Protein AF-A0AAV5XDD5-F1 (afdb_monomer_lite)

Secondary structure (DSSP, 8-state):
---------SSSSTTS----------EEEEETT-PEEEETT-----BT-EEEEEEEETTS--EEEEEEEE-TTSSEEEEEEE-SS-EEEEEEETTTSEEEEEEESSSEEEEEEEEEEPPPSPPPP--

Foldseek 3Di:
DDDDDPDDDDDPDVVPPPPPPVLLDWWWKAWPVRWIWTWHSDDQDFAQDKDWTWTAIPPDLKIKTWIWHHHNVRQKIWTWTDIDFWTKTWMDGPVQQKTWMWIAGVHIDDTIIMHIDPDDDDDPNPD

Sequence (127 aa):
MQTTLKALLIGVVLLLGGAGAAWVTDVCYEDASAVVYVFKSFTIPGPDACKLINGYLANTNCLLHGNACGTADNLHILFQGAGCTFTFNGTTSRSTNSGSITLCGPGCIGAHSFSKIPCPVSRPLID

Structure (mmCIF, N/CA/C/O backbone):
data_AF-A0AAV5XDD5-F1
#
_entry.id   AF-A0AAV5XDD5-F1
#
loop_
_atom_site.group_PDB
_atom_site.id
_atom_site.type_symbol
_atom_site.label_atom_id
_atom_site.label_alt_id
_atom_site.label_comp_id
_atom_site.label_asym_id
_atom_site.label_entity_id
_atom_site.label_seq_id
_atom_site.pdbx_PDB_ins_code
_atom_site.Cartn_x
_atom_site.Cartn_y
_atom_site.Cartn_z
_atom_site.occupancy
_atom_site.B_iso_or_equiv
_atom_site.auth_seq_id
_atom_site.auth_comp_id
_atom_site.auth_asym_id
_atom_site.auth_atom_id
_atom_site.pdbx_PDB_model_num
ATOM 1 N N . MET A 1 1 ? -61.683 43.557 1.104 1.00 47.38 1 MET A N 1
ATOM 2 C CA . MET A 1 1 ? -61.266 42.376 0.318 1.00 47.38 1 MET A CA 1
ATOM 3 C C . MET A 1 1 ? -59.845 42.614 -0.170 1.00 47.38 1 MET A C 1
ATOM 5 O O . MET A 1 1 ? -59.659 43.364 -1.113 1.00 47.38 1 MET A O 1
ATOM 9 N N . GLN A 1 2 ? -58.848 42.063 0.524 1.00 42.97 2 GLN A N 1
ATOM 10 C CA . GLN A 1 2 ? -57.449 42.054 0.088 1.00 42.97 2 GLN A CA 1
ATOM 11 C C . GLN A 1 2 ? -57.064 40.597 -0.157 1.00 42.97 2 GLN A C 1
ATOM 13 O O . GLN A 1 2 ? -56.845 39.819 0.766 1.00 42.97 2 GLN A O 1
ATOM 18 N N . THR A 1 3 ? -57.077 40.221 -1.426 1.00 50.12 3 THR A N 1
ATOM 19 C CA . THR A 1 3 ? -56.542 38.969 -1.949 1.00 50.12 3 THR A CA 1
ATOM 20 C C . THR A 1 3 ? -55.116 39.231 -2.405 1.00 50.12 3 THR A C 1
ATOM 22 O O . THR A 1 3 ? -54.972 40.015 -3.331 1.00 50.12 3 THR A O 1
ATOM 25 N N . THR A 1 4 ? -54.112 38.590 -1.796 1.00 51.34 4 THR A N 1
ATOM 26 C CA . THR A 1 4 ? -52.903 38.044 -2.464 1.00 51.34 4 THR A CA 1
ATOM 27 C C . THR A 1 4 ? -51.887 37.579 -1.420 1.00 51.34 4 THR A C 1
ATOM 29 O O . THR A 1 4 ? -50.971 38.302 -1.045 1.00 51.34 4 THR A O 1
ATOM 32 N N . LEU A 1 5 ? -52.041 36.333 -0.971 1.00 54.38 5 LEU A N 1
ATOM 33 C CA . LEU A 1 5 ? -51.008 35.583 -0.260 1.00 54.38 5 LEU A CA 1
ATOM 34 C C . LEU A 1 5 ? -50.879 34.210 -0.928 1.00 54.38 5 LEU A C 1
ATOM 36 O O . LEU A 1 5 ? -51.427 33.233 -0.433 1.00 54.38 5 LEU A O 1
ATOM 40 N N . LYS A 1 6 ? -50.225 34.142 -2.093 1.00 53.16 6 LYS A N 1
ATOM 41 C CA . LYS A 1 6 ? -49.791 32.885 -2.732 1.00 53.16 6 LYS A CA 1
ATOM 42 C C . LYS A 1 6 ? -48.578 33.145 -3.627 1.00 53.16 6 LYS A C 1
ATOM 44 O O . LYS A 1 6 ? -48.703 33.235 -4.840 1.00 53.16 6 LYS A O 1
ATOM 49 N N . ALA A 1 7 ? -47.409 33.285 -3.016 1.00 53.78 7 ALA A N 1
ATOM 50 C CA . ALA A 1 7 ? -46.127 33.179 -3.711 1.00 53.78 7 ALA A CA 1
ATOM 51 C C . ALA A 1 7 ? -45.062 32.691 -2.719 1.00 53.78 7 ALA A C 1
ATOM 53 O O . ALA A 1 7 ? -44.044 33.332 -2.491 1.00 53.78 7 ALA A O 1
ATOM 54 N N . LEU A 1 8 ? -45.347 31.566 -2.065 1.00 54.09 8 LEU A N 1
ATOM 55 C CA . LEU A 1 8 ? -44.356 30.794 -1.331 1.00 54.09 8 LEU A CA 1
ATOM 56 C C . LEU A 1 8 ? -44.301 29.414 -1.996 1.00 54.09 8 LEU A C 1
ATOM 58 O O . LEU A 1 8 ? -45.356 28.850 -2.281 1.00 54.09 8 LEU A O 1
ATOM 62 N N . LEU A 1 9 ? -43.085 28.882 -2.166 1.00 54.94 9 LEU A N 1
ATOM 63 C CA . LEU A 1 9 ? -42.765 27.464 -2.417 1.00 54.94 9 LEU A CA 1
ATOM 64 C C . LEU A 1 9 ? -42.668 26.975 -3.872 1.00 54.94 9 LEU A C 1
ATOM 66 O O . LEU A 1 9 ? -43.208 25.927 -4.206 1.00 54.94 9 LEU A O 1
ATOM 70 N N . ILE A 1 10 ? -41.868 27.632 -4.716 1.00 54.53 10 ILE A N 1
ATOM 71 C CA . ILE A 1 10 ? -41.228 26.947 -5.857 1.00 54.53 10 ILE A CA 1
ATOM 72 C C . ILE A 1 10 ? -39.778 27.434 -5.951 1.00 54.53 10 ILE A C 1
ATOM 74 O O . ILE A 1 10 ? -39.482 28.383 -6.667 1.00 54.53 10 ILE A O 1
ATOM 78 N N . GLY A 1 11 ? -38.865 26.855 -5.169 1.00 51.03 11 GLY A N 1
ATOM 79 C CA . GLY A 1 11 ? -37.461 27.286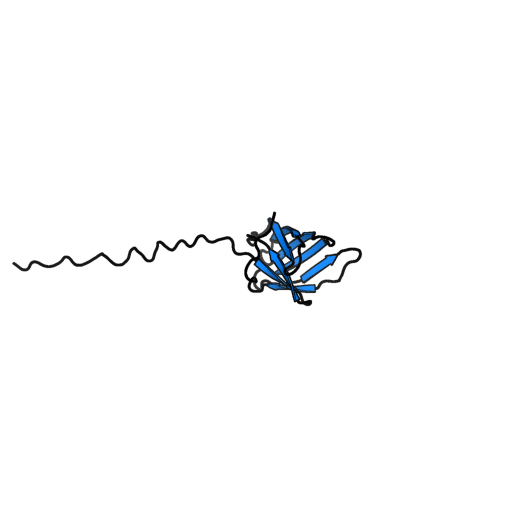 -5.238 1.00 51.03 11 GLY A CA 1
ATOM 80 C C . GLY A 1 11 ? -36.437 26.551 -4.377 1.00 51.03 11 GLY A C 1
ATOM 81 O O . GLY A 1 11 ? -35.287 26.965 -4.366 1.00 51.03 11 GLY A O 1
ATOM 82 N N . VAL A 1 12 ? -36.805 25.486 -3.650 1.00 53.72 12 VAL A N 1
ATOM 83 C CA . VAL A 1 12 ? -35.874 24.795 -2.727 1.00 53.72 12 VAL A CA 1
ATOM 84 C C . VAL A 1 12 ? -36.025 23.268 -2.798 1.00 53.72 12 VAL A C 1
ATOM 86 O O . VAL A 1 12 ? -36.111 22.597 -1.779 1.00 53.72 12 VAL A O 1
ATOM 89 N N . VAL A 1 13 ? -36.119 22.686 -4.000 1.00 53.44 13 VAL A N 1
ATOM 90 C CA . VAL A 1 13 ? -36.155 21.207 -4.151 1.00 53.44 13 VAL A CA 1
ATOM 91 C C . VAL A 1 13 ? -35.126 20.672 -5.162 1.00 53.44 13 VAL A C 1
ATOM 93 O O . VAL A 1 13 ? -34.812 19.489 -5.152 1.00 53.44 13 VAL A O 1
ATOM 96 N N . LEU A 1 14 ? -34.486 21.525 -5.971 1.00 50.09 14 LEU A N 1
ATOM 97 C CA . LEU A 1 14 ? -33.509 21.081 -6.983 1.00 50.09 14 LEU A CA 1
ATOM 98 C C . LEU A 1 14 ? -32.046 21.014 -6.506 1.00 50.09 14 LEU A C 1
ATOM 100 O O . LEU A 1 14 ? -31.187 20.583 -7.264 1.00 50.09 14 LEU A O 1
ATOM 104 N N . LEU A 1 15 ? -31.752 21.366 -5.250 1.00 49.41 15 LEU A N 1
ATOM 105 C CA . LEU A 1 15 ? -30.393 21.285 -4.683 1.00 49.41 15 LEU A CA 1
ATOM 106 C C . LEU A 1 15 ? -30.085 19.953 -3.969 1.00 49.41 15 LEU A C 1
ATOM 108 O O . LEU A 1 15 ? -28.984 19.783 -3.459 1.00 49.41 15 LEU A O 1
ATOM 112 N N . LEU A 1 16 ? -31.023 18.998 -3.945 1.00 53.47 16 LEU A N 1
ATOM 113 C CA . LEU A 1 16 ? -30.871 17.712 -3.237 1.00 53.47 16 LEU A CA 1
ATOM 114 C C . LEU A 1 16 ? -30.757 16.490 -4.166 1.00 53.47 16 LEU A C 1
ATOM 116 O O . LEU A 1 16 ? -30.526 15.383 -3.692 1.00 53.47 16 LEU A O 1
ATOM 120 N N . GLY A 1 17 ? -30.880 16.670 -5.486 1.00 49.22 17 GLY A N 1
ATOM 121 C CA . GLY A 1 17 ? -30.773 15.583 -6.472 1.00 49.22 17 GLY A CA 1
ATOM 122 C C . GLY A 1 17 ? -29.341 15.230 -6.884 1.00 49.22 17 GLY A C 1
ATOM 123 O O . GLY A 1 17 ? -29.136 14.316 -7.675 1.00 49.22 17 GLY A O 1
ATOM 124 N N . GLY A 1 18 ? -28.343 15.936 -6.352 1.00 47.28 18 GLY A N 1
ATOM 125 C CA . GLY A 1 18 ? -26.931 15.635 -6.550 1.00 47.28 18 GLY A CA 1
ATOM 126 C C . GLY A 1 18 ? -26.446 14.536 -5.611 1.00 47.28 18 GLY A C 1
ATOM 127 O O . GLY A 1 18 ? -25.411 14.702 -4.973 1.00 47.28 18 GLY A O 1
ATOM 128 N N . ALA A 1 19 ? -27.163 13.413 -5.519 1.00 50.34 19 ALA A N 1
ATOM 129 C CA . ALA A 1 19 ? -26.530 12.155 -5.148 1.00 50.34 19 ALA A CA 1
ATOM 130 C C . ALA A 1 19 ? -25.594 11.802 -6.308 1.00 50.34 19 ALA A C 1
ATOM 132 O O . ALA A 1 19 ? -25.915 10.986 -7.168 1.00 50.34 19 ALA A O 1
ATOM 133 N N . GLY A 1 20 ? -24.460 12.508 -6.389 1.00 43.91 20 GLY A N 1
ATOM 134 C CA . GLY A 1 20 ? -23.353 12.074 -7.210 1.00 43.91 20 GLY A CA 1
ATOM 135 C C . GLY A 1 20 ? -23.110 10.642 -6.789 1.00 43.91 20 GLY A C 1
ATOM 136 O O . GLY A 1 20 ? -22.856 10.393 -5.610 1.00 43.91 20 GLY A O 1
ATOM 137 N N . ALA A 1 21 ? -23.297 9.703 -7.718 1.00 43.22 21 ALA A N 1
ATOM 138 C CA . ALA A 1 21 ? -22.817 8.354 -7.527 1.00 43.22 21 ALA A CA 1
ATOM 139 C C . ALA A 1 21 ? -21.397 8.519 -6.991 1.00 43.22 21 ALA A C 1
ATOM 141 O O . ALA A 1 21 ? -20.549 9.113 -7.661 1.00 43.22 21 ALA A O 1
ATOM 142 N N . ALA A 1 22 ? -21.172 8.129 -5.737 1.00 41.06 22 ALA A N 1
ATOM 143 C CA . ALA A 1 22 ? -19.835 8.034 -5.202 1.00 41.06 22 ALA A CA 1
ATOM 144 C C . ALA A 1 22 ? -19.220 6.857 -5.954 1.00 41.06 22 ALA A C 1
ATOM 146 O O . ALA A 1 22 ? -19.224 5.726 -5.475 1.00 41.06 22 ALA A O 1
ATOM 147 N N . TRP A 1 23 ? -18.803 7.106 -7.199 1.00 45.97 23 TRP A N 1
ATOM 148 C CA . TRP A 1 23 ? -17.902 6.235 -7.920 1.00 45.97 23 TRP A CA 1
ATOM 149 C C . TRP A 1 23 ? -16.776 6.012 -6.938 1.00 45.97 23 TRP A C 1
ATOM 151 O O . TRP A 1 23 ? -16.186 6.987 -6.465 1.00 45.97 23 TRP A O 1
ATOM 161 N N . VAL A 1 24 ? -16.592 4.761 -6.522 1.00 58.78 24 VAL A N 1
ATOM 162 C CA . VAL A 1 24 ? -15.563 4.427 -5.552 1.00 58.78 24 VAL A CA 1
ATOM 163 C C . VAL A 1 24 ? -14.259 4.947 -6.136 1.00 58.78 24 VAL A C 1
ATOM 165 O O . VAL A 1 24 ? -13.776 4.435 -7.142 1.00 58.78 24 VAL A O 1
ATOM 168 N N . THR A 1 25 ? -13.769 6.049 -5.574 1.00 78.19 25 THR A N 1
ATOM 169 C CA . THR A 1 25 ? -12.654 6.784 -6.153 1.00 78.19 25 THR A CA 1
ATOM 170 C C . THR A 1 25 ? -11.425 5.905 -6.049 1.00 78.19 25 THR A C 1
ATOM 172 O O . THR A 1 25 ? -11.134 5.398 -4.963 1.00 78.19 25 THR A O 1
ATOM 175 N N . ASP A 1 26 ? -10.717 5.733 -7.161 1.00 88.25 26 ASP A N 1
ATOM 176 C CA . ASP A 1 26 ? -9.404 5.097 -7.170 1.00 88.25 26 ASP A CA 1
ATOM 177 C C . ASP A 1 26 ? -8.512 5.741 -6.094 1.00 88.25 26 ASP A C 1
ATOM 179 O O . ASP A 1 26 ? -8.600 6.943 -5.819 1.00 88.25 26 ASP A O 1
ATOM 183 N N . VAL A 1 27 ? -7.655 4.940 -5.465 1.00 90.12 27 VAL A N 1
ATOM 184 C CA . VAL A 1 27 ? -6.678 5.435 -4.494 1.00 90.12 27 VAL A CA 1
ATOM 185 C C . VAL A 1 27 ? -5.293 5.246 -5.074 1.00 90.12 27 VAL A C 1
ATOM 187 O O . VAL A 1 27 ? -4.928 4.138 -5.459 1.00 90.12 27 VAL A O 1
ATOM 190 N N . CYS A 1 28 ? -4.527 6.332 -5.120 1.00 92.38 28 CYS A N 1
ATOM 191 C CA . CYS A 1 28 ? -3.195 6.329 -5.693 1.00 92.38 28 CYS A CA 1
ATOM 192 C C . CYS A 1 28 ? -2.151 6.650 -4.639 1.00 92.38 28 CYS A C 1
ATOM 194 O O . CYS A 1 28 ? -2.333 7.551 -3.818 1.00 92.38 28 CYS A O 1
ATOM 196 N N . TYR A 1 29 ? -1.060 5.903 -4.684 1.00 93.69 29 TYR A N 1
ATOM 197 C CA . TYR A 1 29 ? 0.096 6.095 -3.831 1.00 93.69 29 TYR A CA 1
ATOM 198 C C . TYR A 1 29 ? 1.333 6.270 -4.692 1.00 93.69 29 TYR A C 1
ATOM 200 O O . TYR A 1 29 ? 1.454 5.618 -5.722 1.00 93.69 29 TYR A O 1
ATOM 208 N N . GLU A 1 30 ? 2.247 7.121 -4.256 1.00 93.69 30 GLU A N 1
ATOM 209 C CA . GLU A 1 30 ? 3.563 7.285 -4.860 1.00 93.69 30 GLU A CA 1
ATOM 210 C C . GLU A 1 30 ? 4.632 6.902 -3.837 1.00 93.69 30 GLU A C 1
ATOM 212 O O . GLU A 1 30 ? 4.510 7.246 -2.655 1.00 93.69 30 GLU A O 1
ATOM 217 N N . ASP A 1 31 ? 5.646 6.156 -4.272 1.00 91.44 31 ASP A N 1
ATOM 218 C CA . ASP A 1 31 ? 6.811 5.846 -3.445 1.00 91.44 31 ASP A CA 1
ATOM 219 C C . ASP A 1 31 ? 7.967 6.840 -3.644 1.00 91.44 31 ASP A C 1
ATOM 221 O O . ASP A 1 31 ? 7.938 7.719 -4.503 1.00 91.44 31 ASP A O 1
ATOM 225 N N . ALA A 1 32 ? 9.026 6.693 -2.845 1.00 89.38 32 ALA A N 1
ATOM 226 C CA . ALA A 1 32 ? 10.219 7.541 -2.936 1.00 89.38 32 ALA A CA 1
ATOM 227 C C . ALA A 1 32 ? 10.945 7.486 -4.299 1.00 89.38 32 ALA A C 1
ATOM 229 O O . ALA A 1 32 ? 11.811 8.319 -4.554 1.00 89.38 32 ALA A O 1
ATOM 230 N N . SER A 1 33 ? 10.627 6.509 -5.153 1.00 89.69 33 SER A N 1
ATOM 231 C CA . SER A 1 33 ? 11.180 6.358 -6.504 1.00 89.69 33 SER A CA 1
ATOM 232 C C . SER A 1 33 ? 10.241 6.906 -7.588 1.00 89.69 33 SER A C 1
ATOM 234 O O . SER A 1 33 ? 10.462 6.639 -8.769 1.00 89.69 33 SER A O 1
ATOM 236 N N . ALA A 1 34 ? 9.210 7.670 -7.203 1.00 91.19 34 ALA A N 1
ATOM 237 C CA . ALA A 1 34 ? 8.174 8.213 -8.083 1.00 91.19 34 ALA A CA 1
ATOM 238 C C . ALA A 1 34 ? 7.371 7.135 -8.841 1.00 91.19 34 ALA A C 1
ATOM 240 O O . ALA A 1 34 ? 6.797 7.394 -9.903 1.00 91.19 34 ALA A O 1
ATOM 241 N N . VAL A 1 35 ? 7.318 5.909 -8.309 1.00 90.50 35 VAL A N 1
ATOM 242 C CA . VAL A 1 35 ? 6.449 4.859 -8.844 1.00 90.50 35 VAL A CA 1
ATOM 243 C C . VAL A 1 35 ? 5.052 5.055 -8.274 1.00 90.50 35 VAL A C 1
ATOM 245 O O . VAL A 1 35 ? 4.870 5.128 -7.058 1.00 90.50 35 VAL A O 1
ATOM 248 N N . VAL A 1 36 ? 4.055 5.117 -9.159 1.00 92.62 36 VAL A N 1
ATOM 249 C CA . VAL A 1 36 ? 2.656 5.333 -8.778 1.00 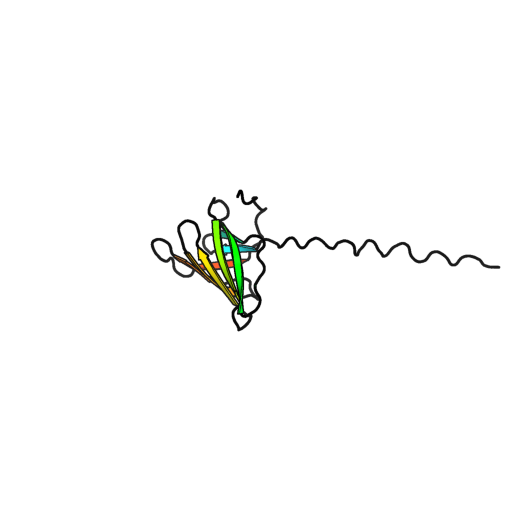92.62 36 VAL A CA 1
ATOM 250 C C . VAL A 1 36 ? 1.875 4.020 -8.816 1.00 92.62 36 VAL A C 1
ATOM 252 O O . VAL A 1 36 ? 1.725 3.394 -9.866 1.00 92.62 36 VAL A O 1
ATOM 255 N N . TYR A 1 37 ? 1.327 3.640 -7.669 1.00 92.44 37 TYR A N 1
ATOM 256 C CA . TYR A 1 37 ? 0.460 2.488 -7.454 1.00 92.44 37 TYR A CA 1
ATOM 257 C C . TYR A 1 37 ? -0.988 2.966 -7.491 1.00 92.44 37 TYR A C 1
ATOM 259 O O . TYR A 1 37 ? -1.365 3.843 -6.715 1.00 92.44 37 TYR A O 1
ATOM 267 N N . VAL A 1 38 ? -1.805 2.402 -8.376 1.00 92.00 38 VAL A N 1
ATOM 268 C CA . VAL A 1 38 ? -3.217 2.769 -8.529 1.00 92.00 38 VAL A CA 1
ATOM 269 C C . VAL A 1 38 ? -4.089 1.607 -8.082 1.00 92.00 38 VAL A C 1
ATOM 271 O O . VAL A 1 38 ? -4.119 0.574 -8.744 1.00 92.00 38 VAL A O 1
ATOM 274 N N . PHE A 1 39 ? -4.830 1.773 -6.989 1.00 92.12 39 PHE A N 1
ATOM 275 C CA . PHE A 1 39 ? -5.806 0.799 -6.505 1.00 92.12 39 PHE A CA 1
ATOM 276 C C . PHE A 1 39 ? -7.210 1.200 -6.955 1.00 92.12 39 PHE A C 1
ATOM 278 O O . PHE A 1 39 ? -7.736 2.243 -6.556 1.00 92.12 39 PHE A O 1
ATOM 285 N N . LYS A 1 40 ? -7.811 0.374 -7.813 1.00 89.69 40 LYS A N 1
ATOM 286 C CA . LYS A 1 40 ? -9.108 0.630 -8.434 1.00 89.69 40 LYS A CA 1
ATOM 287 C C . LYS A 1 40 ? -10.250 0.358 -7.478 1.00 89.69 40 LYS A C 1
ATOM 289 O O . LYS A 1 40 ? -10.271 -0.684 -6.828 1.00 89.69 40 LYS A O 1
ATOM 294 N N . SER A 1 41 ? -11.225 1.270 -7.448 1.00 86.00 41 SER A N 1
ATOM 295 C CA . SER A 1 41 ? -12.432 1.120 -6.618 1.00 86.00 41 SER A CA 1
ATOM 296 C C . SER A 1 41 ? -12.108 0.696 -5.175 1.00 86.00 41 SER A C 1
ATOM 298 O O . SER A 1 41 ? -12.805 -0.117 -4.561 1.00 86.00 41 SER A O 1
ATOM 300 N N . PHE A 1 42 ? -11.010 1.228 -4.631 1.00 87.88 42 PHE A N 1
ATOM 301 C CA . PHE A 1 42 ? -10.512 0.826 -3.328 1.00 87.88 42 PHE A CA 1
ATOM 302 C C . PHE A 1 42 ? -11.169 1.652 -2.226 1.00 87.88 42 PHE A C 1
ATOM 304 O O . PHE A 1 42 ? -11.182 2.881 -2.249 1.00 87.88 42 PHE A O 1
ATOM 311 N N . THR A 1 43 ? -11.680 0.962 -1.213 1.00 89.88 43 THR A N 1
ATOM 312 C CA . THR A 1 43 ? -12.167 1.589 0.014 1.00 89.88 43 THR A CA 1
ATOM 313 C C . THR A 1 43 ? -11.332 1.102 1.177 1.00 89.88 43 THR A C 1
ATOM 315 O O . THR A 1 43 ? -11.106 -0.098 1.328 1.00 89.88 43 THR A O 1
ATOM 318 N N . ILE A 1 44 ? -10.918 2.035 2.028 1.00 87.81 44 ILE A N 1
ATOM 319 C CA . ILE A 1 44 ? -10.174 1.710 3.240 1.00 87.81 44 ILE A CA 1
ATOM 320 C C . ILE A 1 44 ? -11.028 0.756 4.103 1.00 87.81 44 ILE A C 1
ATOM 322 O O . ILE A 1 44 ? -12.190 1.070 4.387 1.00 87.81 44 ILE A O 1
ATOM 326 N N . PRO A 1 45 ? -10.511 -0.427 4.485 1.00 93.12 45 PRO A N 1
ATOM 327 C CA . PRO A 1 45 ? -11.246 -1.364 5.334 1.00 93.12 45 PRO A CA 1
ATOM 328 C C . PRO A 1 45 ? -11.464 -0.793 6.743 1.00 93.12 45 PRO A C 1
ATOM 330 O O . PRO A 1 45 ? -10.742 0.104 7.170 1.00 93.12 45 PRO A O 1
ATOM 333 N N . GLY A 1 46 ? -12.443 -1.312 7.487 1.00 93.56 46 GLY A N 1
ATOM 334 C CA . GLY A 1 46 ? -12.567 -1.054 8.930 1.00 93.56 46 GLY A CA 1
ATOM 335 C C . GLY A 1 46 ? -11.475 -1.765 9.748 1.00 93.56 46 GLY A C 1
ATOM 336 O O . GLY A 1 46 ? -10.655 -2.471 9.156 1.00 93.56 46 GLY A O 1
ATOM 337 N N . PRO A 1 47 ? -11.438 -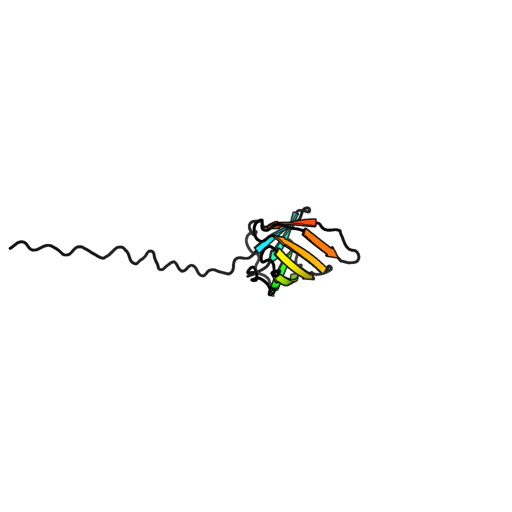1.588 11.079 1.00 96.00 47 PRO A N 1
ATOM 338 C CA . PRO A 1 47 ? -10.561 -2.375 11.947 1.00 96.00 47 PRO A CA 1
ATOM 339 C C . PRO A 1 47 ? -10.890 -3.868 11.829 1.00 96.00 47 PRO A C 1
ATOM 341 O O . PRO A 1 47 ? -12.058 -4.227 11.682 1.00 96.00 47 PRO A O 1
ATOM 344 N N . ASP A 1 48 ? -9.854 -4.708 11.817 1.00 95.00 48 ASP A N 1
ATOM 345 C CA . ASP A 1 48 ? -9.912 -6.172 11.657 1.00 95.00 48 ASP A CA 1
ATOM 346 C C . ASP A 1 48 ? -10.607 -6.678 10.377 1.00 95.00 48 ASP A C 1
ATOM 348 O O . ASP A 1 48 ? -10.811 -7.878 10.191 1.00 95.00 48 ASP A O 1
ATOM 352 N N . ALA A 1 49 ? -10.946 -5.778 9.453 1.00 96.62 49 ALA A N 1
ATOM 353 C CA . ALA A 1 49 ? -11.527 -6.119 8.165 1.00 96.62 49 ALA A CA 1
ATOM 354 C C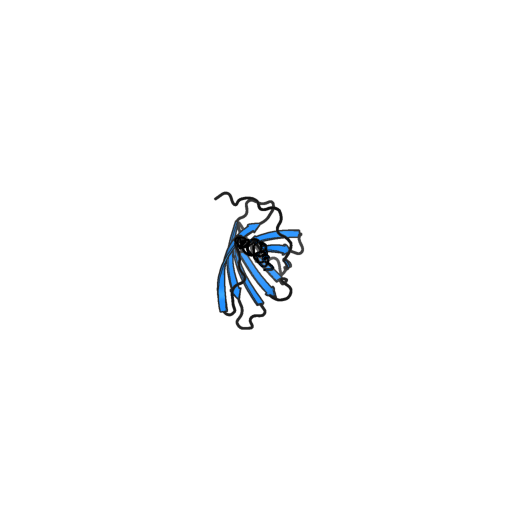 . ALA A 1 49 ? -10.446 -6.148 7.083 1.00 96.62 49 ALA A C 1
ATOM 356 O O . ALA A 1 49 ? -9.579 -5.276 7.030 1.00 96.62 49 ALA A O 1
ATOM 357 N N . CYS A 1 50 ? -10.554 -7.100 6.159 1.00 96.06 50 CYS A N 1
ATOM 358 C CA . CYS A 1 50 ? -9.727 -7.158 4.960 1.00 96.06 50 CYS A CA 1
ATOM 359 C C . CYS A 1 50 ? -10.566 -6.893 3.711 1.00 96.06 50 CYS A C 1
ATOM 361 O O . CYS A 1 50 ? -11.712 -7.329 3.605 1.00 96.06 50 CYS A O 1
ATOM 363 N N . LYS A 1 51 ? -9.978 -6.187 2.750 1.00 94.94 51 LYS A N 1
ATOM 364 C CA . LYS A 1 51 ? -10.544 -5.949 1.424 1.00 94.94 51 LYS A CA 1
ATOM 365 C C . LYS A 1 51 ? -9.538 -6.327 0.357 1.00 94.94 51 LYS A C 1
ATOM 367 O O . LYS A 1 51 ? -8.345 -6.089 0.518 1.00 94.94 51 LYS A O 1
ATOM 372 N N . LEU A 1 52 ? -10.040 -6.895 -0.733 1.00 94.44 52 LEU A N 1
ATOM 373 C CA . LEU A 1 52 ? -9.227 -7.170 -1.907 1.00 94.44 52 LEU A CA 1
ATOM 374 C C . LEU A 1 52 ? -8.749 -5.855 -2.529 1.00 94.44 52 LEU A C 1
ATOM 376 O O . LEU A 1 52 ? -9.499 -4.884 -2.640 1.00 94.44 52 LEU A O 1
ATOM 380 N N . ILE A 1 53 ? -7.488 -5.853 -2.932 1.00 92.81 53 ILE A N 1
ATOM 381 C CA . ILE A 1 53 ? -6.850 -4.826 -3.737 1.00 92.81 53 ILE A CA 1
ATOM 382 C C . ILE A 1 53 ? -6.800 -5.364 -5.160 1.00 92.81 53 ILE A C 1
ATOM 384 O O . ILE A 1 53 ? -6.246 -6.435 -5.395 1.00 92.81 53 ILE A O 1
ATOM 388 N N . ASN A 1 54 ? -7.323 -4.581 -6.096 1.00 92.94 54 ASN A N 1
ATOM 389 C CA . ASN A 1 54 ? -7.065 -4.731 -7.520 1.00 92.94 54 ASN A CA 1
ATOM 390 C C . ASN A 1 54 ? -6.542 -3.395 -8.037 1.00 92.94 54 ASN A C 1
ATOM 392 O O . ASN A 1 54 ? -7.069 -2.337 -7.685 1.00 92.94 54 ASN A O 1
ATOM 396 N N . GLY A 1 55 ? -5.487 -3.422 -8.837 1.00 92.62 55 GLY A N 1
ATOM 397 C CA . GLY A 1 55 ? -4.806 -2.207 -9.240 1.00 92.62 55 GL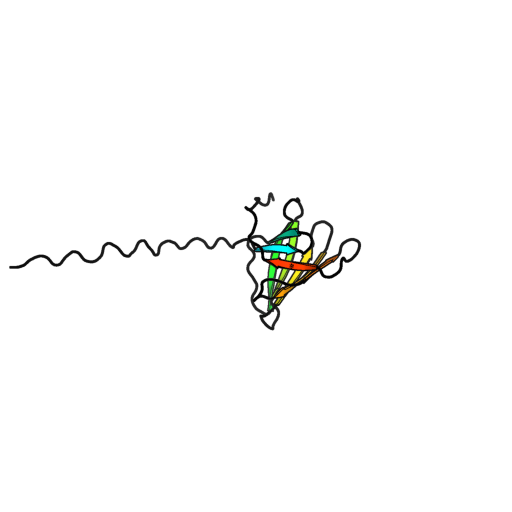Y A CA 1
ATOM 398 C C . GLY A 1 55 ? -3.775 -2.416 -10.330 1.00 92.62 55 GLY A C 1
ATOM 399 O O . GLY A 1 55 ? -3.713 -3.469 -10.958 1.00 92.62 55 GLY A O 1
ATOM 400 N N . TYR A 1 56 ? -2.966 -1.391 -10.555 1.00 92.31 56 TYR A N 1
ATOM 401 C CA . TYR A 1 56 ? -1.870 -1.419 -11.515 1.00 92.31 56 TYR A CA 1
ATOM 402 C C . TYR A 1 56 ? -0.783 -0.409 -11.146 1.00 92.31 56 TYR A C 1
ATOM 404 O O . TYR A 1 56 ? -1.023 0.542 -10.399 1.00 92.31 56 TYR A O 1
ATOM 412 N N . LEU A 1 57 ? 0.414 -0.600 -11.695 1.00 91.62 57 LEU A N 1
ATOM 413 C CA . LEU A 1 57 ? 1.475 0.405 -11.672 1.00 91.62 57 LEU A CA 1
ATOM 414 C C . LEU A 1 57 ? 1.302 1.367 -12.849 1.00 91.62 57 LEU A C 1
ATOM 416 O O . LEU A 1 57 ? 1.261 0.943 -14.009 1.00 91.62 57 LEU A O 1
ATOM 420 N N . ALA A 1 58 ? 1.228 2.667 -12.569 1.00 89.88 58 ALA A N 1
ATOM 421 C CA . ALA A 1 58 ? 1.103 3.679 -13.609 1.00 89.88 58 ALA A CA 1
ATOM 422 C C . ALA A 1 58 ? 2.276 3.606 -14.599 1.00 89.88 58 ALA A C 1
ATOM 424 O O . ALA A 1 58 ? 3.401 3.275 -14.235 1.00 89.88 58 ALA A O 1
ATOM 425 N N . ASN A 1 59 ? 2.005 3.940 -15.864 1.00 87.31 59 ASN A N 1
ATOM 426 C CA . ASN A 1 59 ? 2.972 3.888 -16.970 1.00 87.31 59 ASN A CA 1
ATOM 427 C C . ASN A 1 59 ? 3.526 2.488 -17.290 1.00 87.31 59 ASN A C 1
ATOM 429 O O . ASN A 1 59 ? 4.461 2.365 -18.075 1.00 87.31 59 ASN A O 1
ATOM 433 N N . THR A 1 60 ? 2.919 1.434 -16.747 1.00 88.25 60 THR A N 1
ATOM 434 C CA . THR A 1 60 ? 3.248 0.044 -17.066 1.00 88.25 60 THR A CA 1
ATOM 435 C C . THR A 1 60 ? 1.972 -0.740 -17.382 1.00 88.25 60 THR A C 1
ATOM 437 O O . THR A 1 60 ? 0.868 -0.268 -17.114 1.00 88.25 60 THR A O 1
ATOM 440 N N . ASN A 1 61 ? 2.120 -1.958 -17.907 1.00 88.25 61 ASN A N 1
ATOM 441 C CA . ASN A 1 61 ? 1.017 -2.920 -18.028 1.00 88.25 61 ASN A CA 1
ATOM 442 C C . ASN A 1 61 ? 0.922 -3.832 -16.797 1.00 88.25 61 ASN A C 1
ATOM 444 O O . ASN A 1 61 ? 0.361 -4.922 -16.873 1.00 88.25 61 ASN A O 1
ATOM 448 N N . CYS A 1 62 ? 1.548 -3.436 -15.685 1.00 92.06 62 CYS A N 1
ATOM 449 C CA . CYS A 1 62 ? 1.668 -4.312 -14.544 1.00 92.06 62 CYS A CA 1
ATOM 450 C C . CYS A 1 62 ? 0.452 -4.233 -13.634 1.00 92.06 62 CYS A C 1
ATOM 452 O O . CYS A 1 62 ? 0.193 -3.185 -13.042 1.00 92.06 62 CYS A O 1
ATOM 454 N N . LEU A 1 63 ? -0.256 -5.353 -13.508 1.00 93.62 63 LEU A N 1
ATOM 455 C CA . LEU A 1 63 ? -1.393 -5.499 -12.610 1.00 93.62 63 LEU A CA 1
ATOM 456 C C . LEU A 1 63 ? -0.926 -5.795 -11.184 1.00 93.62 63 LEU A C 1
ATOM 458 O O . LEU A 1 63 ? 0.099 -6.444 -10.971 1.00 93.62 63 LEU A O 1
ATOM 462 N N . LEU A 1 64 ? -1.694 -5.303 -10.217 1.00 93.62 64 LEU A N 1
ATOM 463 C CA . LEU A 1 64 ? -1.488 -5.496 -8.788 1.00 93.62 64 LEU A CA 1
ATOM 464 C C . LEU A 1 64 ? -2.718 -6.175 -8.198 1.00 93.62 64 LEU A C 1
ATOM 466 O O . LEU A 1 64 ? -3.840 -5.704 -8.392 1.00 93.62 64 LEU A O 1
ATOM 470 N N . HIS A 1 65 ? -2.496 -7.228 -7.419 1.00 95.31 65 HIS A N 1
ATOM 471 C CA . HIS A 1 65 ? -3.545 -7.936 -6.696 1.00 95.31 65 HIS A CA 1
ATOM 472 C C . HIS A 1 65 ? -3.094 -8.226 -5.270 1.00 95.31 65 HIS A C 1
ATOM 474 O O . HIS A 1 65 ? -1.919 -8.491 -5.020 1.00 95.31 65 HIS A O 1
ATOM 480 N N . GLY A 1 66 ? -4.015 -8.186 -4.316 1.00 95.56 66 GLY A N 1
ATOM 481 C CA . GLY A 1 66 ? -3.680 -8.456 -2.924 1.00 95.56 66 GLY A CA 1
ATOM 482 C C . GLY A 1 66 ? -4.807 -8.123 -1.969 1.00 95.56 66 GLY A C 1
ATOM 483 O O . GLY A 1 66 ? -5.969 -8.064 -2.360 1.00 95.56 66 GLY A O 1
ATOM 484 N N . ASN A 1 67 ? -4.447 -7.862 -0.718 1.00 96.56 67 ASN A N 1
ATOM 485 C CA . ASN A 1 67 ? -5.356 -7.527 0.360 1.00 96.56 67 ASN A CA 1
ATOM 486 C C . ASN A 1 67 ? -4.853 -6.286 1.105 1.00 96.56 67 ASN A C 1
ATOM 488 O O . ASN A 1 67 ? -3.664 -6.149 1.390 1.00 96.56 67 ASN A O 1
ATOM 492 N N . ALA A 1 68 ? -5.785 -5.410 1.465 1.00 95.25 68 ALA A N 1
ATOM 493 C CA . ALA A 1 68 ? -5.591 -4.382 2.471 1.00 95.25 68 ALA A CA 1
ATOM 494 C C . ALA A 1 68 ? -6.393 -4.774 3.711 1.00 95.25 68 ALA A C 1
ATOM 496 O O . ALA A 1 68 ? -7.605 -4.971 3.611 1.00 95.25 68 ALA A O 1
ATOM 497 N N . CYS A 1 69 ? -5.751 -4.860 4.868 1.00 96.50 69 CYS A N 1
ATOM 498 C CA . CYS A 1 69 ? -6.386 -5.220 6.129 1.00 96.50 69 CYS A CA 1
ATOM 499 C C . CYS A 1 69 ? -6.242 -4.084 7.136 1.00 96.50 69 CYS A C 1
ATOM 501 O O . CYS A 1 69 ? -5.143 -3.584 7.361 1.00 96.50 69 CYS A O 1
ATOM 503 N N . GLY A 1 70 ? -7.342 -3.656 7.746 1.00 96.06 70 GLY A N 1
ATOM 504 C CA . GLY A 1 70 ? -7.281 -2.723 8.862 1.00 96.06 70 GLY A CA 1
ATOM 505 C C . GLY A 1 70 ? -6.763 -3.422 10.110 1.00 96.06 70 GLY A C 1
ATOM 506 O O . GLY A 1 70 ? -7.192 -4.527 10.423 1.00 96.06 70 GLY A O 1
ATOM 507 N N . THR A 1 71 ? -5.856 -2.777 10.830 1.00 95.31 71 THR A N 1
ATOM 508 C CA . THR A 1 71 ? -5.386 -3.261 12.132 1.00 95.31 71 THR A CA 1
ATOM 509 C C . THR A 1 71 ? -6.435 -3.023 13.221 1.00 95.31 71 THR A C 1
ATOM 511 O O . THR A 1 71 ? -7.251 -2.102 13.114 1.00 95.31 71 THR A O 1
ATOM 514 N N . ALA A 1 72 ? -6.387 -3.823 14.292 1.00 94.62 72 ALA A N 1
ATOM 515 C CA . ALA A 1 72 ? -7.280 -3.713 15.451 1.00 94.62 72 ALA A CA 1
ATOM 516 C C . ALA A 1 72 ? -7.246 -2.327 16.122 1.00 94.62 72 ALA A C 1
ATOM 518 O O . ALA A 1 72 ? -8.249 -1.858 16.653 1.00 94.62 72 ALA A O 1
ATOM 519 N N . ASP A 1 73 ? -6.098 -1.642 16.068 1.00 93.50 73 ASP A N 1
ATOM 520 C CA . ASP A 1 73 ? -5.937 -0.288 16.612 1.00 93.50 73 ASP A CA 1
ATOM 521 C C . ASP A 1 73 ? -6.706 0.789 15.820 1.00 93.50 73 ASP A C 1
ATOM 523 O O . ASP A 1 73 ? -6.808 1.926 16.273 1.00 93.50 73 ASP A O 1
ATOM 527 N N . ASN A 1 74 ? -7.254 0.448 14.647 1.00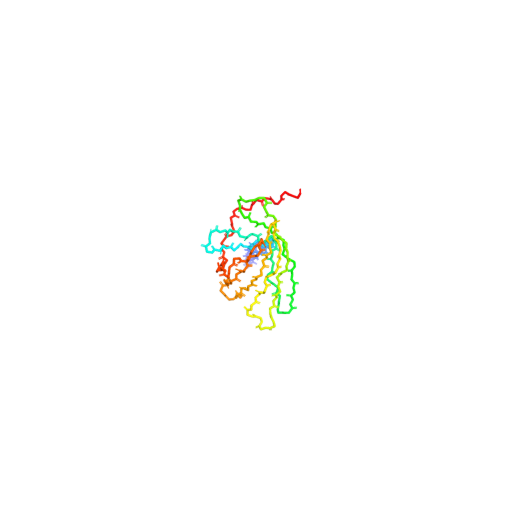 92.50 74 ASN A N 1
ATOM 528 C CA . ASN A 1 74 ? -7.913 1.363 13.717 1.00 92.50 74 ASN A CA 1
ATOM 529 C C . ASN A 1 74 ? -7.061 2.590 13.329 1.00 92.50 74 ASN A C 1
ATOM 531 O O . ASN A 1 74 ? -7.598 3.618 12.911 1.00 92.50 74 ASN A O 1
ATOM 535 N N . LEU A 1 75 ? -5.737 2.498 13.451 1.00 94.12 75 LEU A N 1
ATOM 536 C CA . LEU A 1 75 ? -4.794 3.543 13.052 1.00 94.12 75 LEU A CA 1
ATOM 537 C C . LEU A 1 75 ? -4.075 3.174 11.764 1.00 94.12 75 LEU A C 1
ATOM 539 O O . LEU A 1 75 ? -3.744 4.064 10.979 1.00 94.12 75 LEU A O 1
ATOM 543 N N . HIS A 1 76 ? -3.898 1.880 11.513 1.00 95.06 76 HIS A N 1
ATOM 544 C CA . HIS A 1 76 ? -3.109 1.398 10.395 1.00 95.06 76 HIS A CA 1
ATOM 545 C C . HIS A 1 76 ? -3.920 0.559 9.401 1.00 95.06 76 HIS A C 1
ATOM 547 O O . HIS A 1 76 ? -5.049 0.108 9.650 1.00 95.06 76 HIS A O 1
ATOM 553 N N . ILE A 1 77 ? -3.340 0.407 8.214 1.00 95.44 77 ILE A N 1
ATOM 554 C CA . ILE A 1 77 ? -3.788 -0.506 7.168 1.00 95.44 77 ILE A CA 1
ATOM 555 C C . ILE A 1 77 ? -2.559 -1.275 6.701 1.00 95.44 77 ILE A C 1
ATOM 557 O O . ILE A 1 77 ? -1.581 -0.668 6.273 1.00 95.44 77 ILE A O 1
ATOM 561 N N . LEU A 1 78 ? -2.618 -2.596 6.776 1.00 95.38 78 LEU A N 1
ATOM 562 C CA . LEU A 1 78 ? -1.608 -3.506 6.256 1.00 95.38 78 LEU A CA 1
ATOM 563 C C . LEU A 1 78 ? -1.934 -3.832 4.802 1.00 95.38 78 LEU A C 1
ATOM 565 O O . LEU A 1 78 ? -3.062 -4.207 4.494 1.00 95.38 78 LEU A O 1
ATOM 569 N N . PHE A 1 79 ? -0.957 -3.704 3.918 1.00 94.19 79 PHE A N 1
ATOM 570 C CA . PHE A 1 79 ? -1.051 -4.050 2.506 1.00 94.19 79 PHE A CA 1
ATOM 571 C C . PHE A 1 79 ? -0.206 -5.285 2.265 1.00 94.19 79 PHE A C 1
ATOM 573 O O . PHE A 1 79 ? 0.967 -5.286 2.611 1.00 94.19 79 PHE A O 1
ATOM 580 N N . GLN A 1 80 ? -0.768 -6.303 1.628 1.00 95.25 80 GLN A N 1
ATOM 581 C CA . GLN A 1 80 ? -0.016 -7.465 1.179 1.00 95.25 80 GLN A CA 1
ATOM 582 C C . GLN A 1 80 ? -0.507 -7.875 -0.199 1.00 95.25 80 GLN A C 1
ATOM 584 O O . GLN A 1 80 ? -1.710 -7.975 -0.419 1.00 95.25 80 GLN A O 1
ATOM 589 N N . GLY A 1 81 ? 0.396 -8.153 -1.127 1.00 93.94 81 GLY A N 1
ATOM 590 C CA . GLY A 1 81 ? -0.012 -8.585 -2.453 1.00 93.94 81 GLY A CA 1
ATOM 591 C C . GLY A 1 81 ? 1.140 -8.952 -3.362 1.00 93.94 81 GLY A C 1
ATOM 592 O O . GLY A 1 81 ? 2.278 -9.143 -2.929 1.00 93.94 81 GLY A O 1
ATOM 593 N N . ALA A 1 82 ? 0.811 -9.055 -4.640 1.00 94.00 82 ALA A N 1
ATOM 594 C CA . ALA A 1 82 ? 1.736 -9.322 -5.717 1.00 94.00 82 ALA A CA 1
ATOM 595 C C . ALA A 1 82 ? 1.447 -8.423 -6.919 1.00 94.00 82 ALA A C 1
ATOM 597 O O . ALA A 1 82 ? 0.307 -8.045 -7.194 1.00 94.00 82 ALA A O 1
ATOM 598 N N . GLY A 1 83 ? 2.518 -8.087 -7.623 1.00 91.75 83 GLY A N 1
ATOM 599 C CA . GLY A 1 83 ? 2.500 -7.594 -8.986 1.00 91.75 83 GLY A CA 1
ATOM 600 C C . GLY A 1 83 ? 3.153 -8.606 -9.923 1.00 91.75 83 GLY A C 1
ATOM 601 O O . GLY A 1 83 ? 3.348 -9.771 -9.585 1.00 91.75 83 GLY A O 1
ATOM 602 N N . CYS A 1 84 ? 3.538 -8.143 -11.105 1.00 89.31 84 CYS A N 1
ATOM 603 C CA . CYS A 1 84 ? 4.043 -8.988 -12.189 1.00 89.31 84 CYS A CA 1
ATOM 604 C C . CYS A 1 84 ? 5.253 -9.841 -11.811 1.00 89.31 84 CYS A C 1
ATOM 606 O O . CYS A 1 84 ? 5.325 -11.011 -12.168 1.00 89.31 84 CYS A O 1
ATOM 608 N N . THR A 1 85 ? 6.225 -9.243 -11.126 1.00 90.75 85 THR A N 1
ATOM 609 C CA . THR A 1 85 ? 7.517 -9.881 -10.823 1.00 90.75 85 THR A CA 1
ATOM 610 C C . THR A 1 85 ? 7.950 -9.677 -9.374 1.00 90.75 85 THR A C 1
ATOM 612 O O . THR A 1 85 ? 9.090 -9.974 -9.020 1.00 90.75 85 THR A O 1
ATOM 615 N N . PHE A 1 86 ? 7.057 -9.158 -8.532 1.00 91.12 86 PHE A N 1
ATOM 616 C CA . PHE A 1 86 ? 7.347 -8.854 -7.138 1.00 91.12 86 PHE A CA 1
ATOM 617 C C . PHE A 1 86 ? 6.123 -9.087 -6.257 1.00 91.12 86 PHE A C 1
ATOM 619 O O . PHE A 1 86 ? 4.984 -8.948 -6.694 1.00 91.12 86 PHE A O 1
ATOM 626 N N . THR A 1 87 ? 6.363 -9.402 -4.994 1.00 94.12 87 THR A N 1
ATOM 627 C CA . THR A 1 87 ? 5.395 -9.291 -3.911 1.00 94.12 87 THR A CA 1
ATOM 628 C C . THR A 1 87 ? 5.622 -7.993 -3.159 1.00 94.12 87 THR A C 1
ATOM 630 O O . THR A 1 87 ? 6.714 -7.421 -3.184 1.00 94.12 87 THR A O 1
ATOM 633 N N . PHE A 1 88 ? 4.582 -7.495 -2.508 1.00 91.69 88 PHE A N 1
ATOM 634 C CA . PHE A 1 88 ? 4.679 -6.308 -1.679 1.00 91.69 88 PHE A CA 1
ATOM 635 C C . PHE A 1 88 ? 4.028 -6.541 -0.322 1.00 91.69 88 PHE A C 1
ATOM 637 O O . PHE A 1 88 ? 3.001 -7.214 -0.224 1.00 91.69 88 PHE A O 1
ATOM 644 N N . ASN A 1 89 ? 4.633 -5.983 0.723 1.00 93.81 89 ASN A N 1
ATOM 645 C CA . ASN A 1 89 ? 4.063 -5.932 2.063 1.00 93.81 89 ASN A CA 1
ATOM 646 C C . ASN A 1 89 ? 4.362 -4.571 2.690 1.00 93.81 89 ASN A C 1
ATOM 648 O O . ASN A 1 89 ? 5.504 -4.118 2.654 1.00 93.81 89 ASN A O 1
ATOM 652 N N . GLY A 1 90 ? 3.363 -3.910 3.252 1.00 92.50 90 GLY A N 1
ATOM 653 C CA . GLY A 1 90 ? 3.531 -2.584 3.813 1.00 92.50 90 GLY A CA 1
ATOM 654 C C . GLY A 1 90 ? 2.433 -2.179 4.770 1.00 92.50 90 GLY A C 1
ATOM 655 O O . GLY A 1 90 ? 1.473 -2.907 5.008 1.00 92.50 90 GLY A O 1
ATOM 656 N N . THR A 1 91 ? 2.568 -0.971 5.287 1.00 93.94 91 THR A N 1
ATOM 657 C CA . THR A 1 91 ? 1.657 -0.408 6.275 1.00 93.94 91 THR A CA 1
ATOM 658 C C . THR A 1 91 ? 1.430 1.060 5.954 1.00 93.94 91 THR A C 1
ATOM 660 O O . THR A 1 91 ? 2.409 1.775 5.773 1.00 93.94 91 THR A O 1
ATOM 663 N N . THR A 1 92 ? 0.184 1.541 5.921 1.00 94.06 92 THR A N 1
ATOM 664 C CA . THR A 1 92 ? -0.113 2.985 6.010 1.00 94.06 92 THR A CA 1
ATOM 665 C C . THR A 1 92 ? -0.710 3.350 7.351 1.00 94.06 92 THR A C 1
ATOM 667 O O . THR A 1 92 ? -1.394 2.549 7.983 1.00 94.06 92 THR A O 1
ATOM 670 N N . SER A 1 93 ? -0.525 4.608 7.736 1.00 94.19 93 SER A N 1
ATOM 671 C CA . SER A 1 93 ? -1.390 5.294 8.685 1.00 94.19 93 SER A CA 1
ATOM 672 C C . SER A 1 93 ? -2.648 5.817 7.986 1.00 94.19 93 SER A C 1
ATOM 674 O O . SER A 1 93 ? -2.587 6.418 6.909 1.00 94.19 93 SER A O 1
ATOM 676 N N . ARG A 1 94 ? -3.803 5.640 8.630 1.00 91.12 94 ARG A N 1
ATOM 677 C CA . ARG A 1 94 ? -5.097 6.173 8.179 1.00 91.12 94 ARG A CA 1
ATOM 678 C C . ARG A 1 94 ? -5.160 7.695 8.241 1.00 91.12 94 ARG A C 1
ATOM 680 O O . ARG A 1 94 ? -5.821 8.300 7.401 1.00 91.12 94 ARG A O 1
ATOM 687 N N . SER A 1 95 ? -4.501 8.310 9.225 1.00 89.44 95 SER A N 1
ATOM 688 C CA . SER A 1 95 ? -4.572 9.760 9.441 1.00 89.44 95 SER A CA 1
ATOM 689 C C . SER A 1 95 ? -3.727 10.525 8.429 1.00 89.44 95 SER A C 1
ATOM 691 O O . SER A 1 95 ? -4.171 11.536 7.892 1.00 89.44 95 SER A O 1
ATOM 693 N N . THR A 1 96 ? -2.533 10.020 8.120 1.00 89.69 96 THR A N 1
ATOM 694 C CA . THR A 1 96 ? -1.603 10.676 7.192 1.00 89.69 96 THR A CA 1
ATOM 695 C C . THR A 1 96 ? -1.715 10.147 5.767 1.00 89.69 96 THR A C 1
ATOM 697 O O . THR A 1 96 ? -1.218 10.785 4.846 1.00 89.69 96 THR A O 1
ATOM 700 N N . ASN A 1 97 ? -2.374 8.998 5.565 1.00 89.44 97 ASN A N 1
ATOM 701 C CA . ASN A 1 97 ? -2.388 8.266 4.296 1.00 89.44 97 ASN A CA 1
ATOM 702 C C . ASN A 1 97 ? -0.973 8.020 3.739 1.00 89.44 97 ASN A C 1
ATOM 704 O O . ASN A 1 97 ? -0.758 8.024 2.527 1.00 89.44 97 ASN A O 1
ATOM 708 N N . SER A 1 98 ? -0.009 7.814 4.632 1.00 91.75 98 SER A N 1
ATOM 709 C CA . SER A 1 98 ? 1.388 7.544 4.307 1.00 91.75 98 SER A CA 1
ATOM 710 C C . SER A 1 98 ? 1.922 6.404 5.161 1.00 91.75 98 SER A C 1
ATOM 712 O O . SER A 1 98 ? 1.367 6.092 6.218 1.00 91.75 98 SER A O 1
ATOM 714 N N . GLY A 1 99 ? 2.988 5.764 4.699 1.00 93.69 99 GLY A N 1
ATOM 715 C CA . GLY A 1 99 ? 3.661 4.717 5.450 1.00 93.69 99 GLY A CA 1
ATOM 716 C C . GLY A 1 99 ? 4.816 4.094 4.684 1.00 93.69 99 GLY A C 1
ATOM 717 O O . GLY A 1 99 ? 5.511 4.800 3.953 1.00 93.69 99 GLY A O 1
ATOM 718 N N . SER A 1 100 ? 5.047 2.795 4.870 1.00 93.19 100 SER A N 1
ATOM 719 C CA . SER A 1 100 ? 6.158 2.076 4.240 1.00 93.19 100 SER A CA 1
ATOM 720 C C . SER A 1 100 ? 5.741 0.774 3.554 1.00 93.19 100 SER A C 1
ATOM 722 O O . SER A 1 100 ? 4.905 0.035 4.065 1.00 93.19 100 SER A O 1
ATOM 724 N N . ILE A 1 101 ? 6.328 0.485 2.393 1.00 92.50 101 ILE A N 1
ATOM 725 C CA . ILE A 1 101 ? 6.119 -0.746 1.628 1.00 92.50 101 ILE A CA 1
ATOM 726 C C . ILE A 1 101 ? 7.466 -1.395 1.320 1.00 92.50 101 ILE A C 1
ATOM 728 O O . ILE A 1 101 ? 8.432 -0.728 0.967 1.00 92.50 101 ILE A O 1
ATOM 732 N N . THR A 1 102 ? 7.543 -2.706 1.487 1.00 92.75 102 THR A N 1
ATOM 733 C CA . THR A 1 102 ? 8.687 -3.542 1.122 1.00 92.75 102 THR A CA 1
ATOM 734 C C . THR A 1 102 ? 8.317 -4.294 -0.143 1.00 92.75 102 THR A C 1
ATOM 736 O O . THR A 1 102 ? 7.242 -4.895 -0.200 1.00 92.75 102 THR A O 1
ATOM 739 N N . LEU A 1 103 ? 9.194 -4.267 -1.145 1.00 90.38 103 LEU A N 1
ATOM 740 C CA . LEU A 1 103 ? 9.000 -4.952 -2.421 1.00 90.38 103 LEU A CA 1
ATOM 741 C C . LEU A 1 103 ? 9.993 -6.109 -2.520 1.00 90.38 103 LEU A C 1
ATOM 743 O O . LEU A 1 103 ? 11.197 -5.910 -2.376 1.00 90.38 103 LEU A O 1
ATOM 747 N N . CYS A 1 104 ? 9.505 -7.314 -2.790 1.00 89.12 104 CYS A N 1
ATOM 748 C CA . CYS A 1 104 ? 10.322 -8.518 -2.890 1.00 89.12 104 CYS A CA 1
ATOM 749 C C . CYS A 1 104 ? 10.119 -9.200 -4.245 1.00 89.12 104 CYS A C 1
ATOM 751 O O . CYS A 1 104 ? 9.052 -9.732 -4.520 1.00 89.12 104 CYS A O 1
ATOM 753 N N . GLY A 1 105 ? 11.144 -9.197 -5.098 1.00 87.94 105 GLY A N 1
ATOM 754 C CA . GLY A 1 105 ? 11.205 -9.993 -6.331 1.00 87.94 105 GLY A CA 1
ATOM 755 C C . GLY A 1 105 ? 12.238 -11.120 -6.187 1.00 87.94 105 GLY A C 1
ATOM 756 O O . GLY A 1 105 ? 12.145 -11.891 -5.232 1.00 87.94 105 GLY A O 1
ATOM 757 N N . PRO A 1 106 ? 13.273 -11.208 -7.051 1.00 85.19 106 PRO A N 1
ATOM 758 C CA . PRO A 1 106 ? 14.404 -12.122 -6.830 1.00 85.19 106 PRO A CA 1
ATOM 759 C C . PRO A 1 106 ? 15.254 -11.746 -5.597 1.00 85.19 106 PRO A C 1
ATOM 761 O O . PRO A 1 106 ? 16.072 -12.538 -5.139 1.00 85.19 106 PRO A O 1
ATOM 764 N N . GLY A 1 107 ? 15.045 -10.546 -5.051 1.00 87.69 107 GLY A N 1
ATOM 765 C CA . GLY A 1 107 ? 15.512 -10.099 -3.742 1.00 87.69 107 GLY A CA 1
ATOM 766 C C . GLY A 1 107 ? 14.531 -9.081 -3.156 1.00 87.69 107 GLY A C 1
ATOM 767 O O . GLY A 1 107 ? 13.690 -8.543 -3.882 1.00 87.69 107 GLY A O 1
ATOM 768 N N . CYS A 1 108 ? 14.624 -8.823 -1.850 1.00 86.50 108 CYS A N 1
ATOM 769 C CA . CYS A 1 108 ? 13.832 -7.785 -1.194 1.00 86.50 108 CYS A CA 1
ATOM 770 C C . CYS A 1 108 ? 14.583 -6.461 -1.207 1.00 86.50 108 CYS A C 1
ATOM 772 O O . CYS A 1 108 ? 15.684 -6.347 -0.666 1.00 86.50 108 CYS A O 1
ATOM 774 N N . ILE A 1 109 ? 13.961 -5.460 -1.812 1.00 81.31 109 ILE A N 1
ATOM 775 C CA . ILE A 1 109 ? 14.356 -4.072 -1.639 1.00 81.31 109 ILE A CA 1
ATOM 776 C C . ILE A 1 109 ? 13.749 -3.644 -0.299 1.00 81.31 109 ILE A C 1
ATOM 778 O O . ILE A 1 109 ? 12.614 -4.016 0.005 1.00 81.31 109 ILE A O 1
ATOM 782 N N . GLY A 1 110 ? 14.537 -2.980 0.551 1.00 83.44 110 GLY A N 1
ATOM 783 C CA . GLY A 1 110 ? 14.120 -2.596 1.904 1.00 83.44 110 GLY A CA 1
ATOM 784 C C . GLY A 1 110 ? 12.839 -1.751 1.932 1.00 83.44 110 GLY A C 1
ATOM 785 O O . GLY A 1 110 ? 12.243 -1.441 0.907 1.00 83.44 110 GLY A O 1
ATOM 786 N N . ALA A 1 111 ? 12.394 -1.357 3.122 1.00 88.75 111 ALA A N 1
ATOM 787 C CA . ALA A 1 111 ? 11.175 -0.563 3.239 1.00 88.75 111 ALA A CA 1
ATOM 788 C C . ALA A 1 111 ? 11.328 0.814 2.558 1.00 88.75 111 ALA A C 1
ATOM 790 O O . ALA A 1 111 ? 12.203 1.601 2.918 1.00 88.75 111 ALA A O 1
ATOM 791 N N . HIS A 1 112 ? 10.442 1.118 1.612 1.00 88.94 112 HIS A N 1
ATOM 792 C CA . HIS A 1 112 ? 10.329 2.414 0.949 1.00 88.94 112 HIS A CA 1
ATOM 793 C C . HIS A 1 112 ? 9.152 3.193 1.518 1.00 88.94 112 HIS A C 1
ATOM 795 O O . HIS A 1 112 ? 8.089 2.624 1.764 1.00 88.94 112 HIS A O 1
ATOM 801 N N . SER A 1 113 ? 9.308 4.503 1.700 1.00 93.25 113 SER A N 1
ATOM 802 C CA . SER A 1 113 ? 8.176 5.361 2.038 1.00 93.25 113 SER A CA 1
ATOM 803 C C . SER A 1 113 ? 7.203 5.444 0.864 1.00 93.25 113 SER A C 1
ATOM 805 O O . SER A 1 113 ? 7.640 5.651 -0.268 1.00 93.25 113 SER A O 1
ATOM 807 N N . PHE A 1 114 ? 5.906 5.360 1.145 1.00 92.12 114 PHE A N 1
ATOM 808 C CA . PHE A 1 114 ? 4.841 5.604 0.178 1.00 92.12 114 PHE A CA 1
ATOM 809 C C . PHE A 1 114 ? 3.785 6.535 0.771 1.00 92.12 114 PHE A C 1
ATOM 811 O O . PHE A 1 114 ? 3.487 6.474 1.966 1.00 92.12 114 PHE A O 1
ATOM 818 N N . SER A 1 115 ? 3.239 7.428 -0.048 1.00 94.81 115 SER A N 1
ATOM 819 C CA . SER A 1 115 ? 2.258 8.433 0.375 1.00 94.81 115 SER A CA 1
ATOM 820 C C . SER A 1 115 ? 1.141 8.566 -0.643 1.00 94.81 115 SER A C 1
ATOM 822 O O . SER A 1 115 ? 1.356 8.406 -1.841 1.00 94.81 115 SER A O 1
ATOM 824 N N . LYS A 1 116 ? -0.073 8.846 -0.167 1.00 93.00 116 LYS A N 1
ATOM 825 C CA . LYS A 1 116 ? -1.222 9.063 -1.042 1.00 93.00 116 LYS A CA 1
ATOM 826 C C . LYS A 1 116 ? -1.031 10.329 -1.872 1.00 93.00 116 LYS A C 1
ATOM 828 O O . LYS A 1 116 ? -0.705 11.385 -1.333 1.00 93.00 116 LYS A O 1
ATOM 833 N N . ILE A 1 117 ? -1.325 10.224 -3.161 1.00 92.75 117 ILE A N 1
ATOM 834 C CA . ILE A 1 117 ? -1.322 11.336 -4.112 1.00 92.75 117 ILE A CA 1
ATOM 835 C C . ILE A 1 117 ? -2.673 11.418 -4.839 1.00 92.75 117 ILE A C 1
ATOM 837 O O . ILE A 1 117 ? -3.450 10.454 -4.815 1.00 92.75 117 ILE A O 1
ATOM 841 N N . PRO A 1 118 ? -2.995 12.548 -5.495 1.00 91.12 118 PRO A N 1
ATOM 842 C CA . PRO A 1 118 ? -4.086 12.585 -6.459 1.00 91.12 118 PRO A CA 1
ATOM 843 C C . PRO A 1 118 ? -3.865 11.536 -7.551 1.00 91.12 118 PRO A C 1
ATOM 845 O O . PRO A 1 118 ? -2.761 11.402 -8.078 1.00 91.12 118 PRO A O 1
ATOM 848 N N . CYS A 1 119 ? -4.914 10.794 -7.902 1.00 87.50 119 CYS A N 1
ATOM 849 C CA . CYS A 1 119 ? -4.803 9.834 -8.986 1.00 87.50 119 CYS A CA 1
ATOM 850 C C . CYS A 1 119 ? -4.591 10.542 -10.327 1.00 87.50 119 CYS A C 1
ATOM 852 O O . CYS A 1 119 ? -5.302 11.511 -10.614 1.00 87.50 119 CYS A O 1
ATOM 854 N N . PRO A 1 120 ? -3.663 10.058 -11.175 1.00 82.00 120 PRO A N 1
ATOM 855 C CA . PRO A 1 120 ? -3.605 10.514 -12.553 1.00 82.00 120 PRO A CA 1
ATOM 856 C C . PRO A 1 120 ? -4.930 10.185 -13.247 1.00 82.00 120 PRO A C 1
ATOM 858 O O . PRO A 1 120 ? -5.641 9.262 -12.839 1.00 82.00 120 PRO A O 1
ATOM 861 N N . VAL A 1 121 ? -5.256 10.925 -14.311 1.00 76.56 121 VAL A N 1
ATOM 862 C CA . VAL A 1 121 ? -6.435 10.637 -15.140 1.00 76.56 121 VAL A CA 1
ATOM 863 C C . VAL A 1 121 ? -6.451 9.154 -15.515 1.00 76.56 121 VAL A C 1
ATOM 865 O O . VAL A 1 121 ? -5.489 8.626 -16.080 1.00 76.56 121 VAL A O 1
ATOM 868 N N . SER A 1 122 ? -7.517 8.469 -15.100 1.00 61.66 122 SER A N 1
ATOM 869 C CA . SER A 1 122 ? -7.604 7.015 -15.120 1.00 61.66 122 SER A CA 1
ATOM 870 C C . SER A 1 122 ? -7.353 6.475 -16.527 1.00 61.66 122 SER A C 1
ATOM 872 O O . SER A 1 122 ? -8.019 6.877 -17.480 1.00 61.66 122 SER A O 1
ATOM 874 N N . ARG A 1 123 ? -6.443 5.504 -16.657 1.00 57.72 123 ARG A N 1
ATOM 875 C CA . ARG A 1 123 ? -6.492 4.588 -17.799 1.00 57.72 123 ARG A CA 1
ATOM 876 C C . ARG A 1 123 ? -7.586 3.550 -17.513 1.00 57.72 123 ARG A C 1
ATOM 878 O O . ARG A 1 123 ? -7.692 3.113 -16.356 1.00 57.72 123 ARG A O 1
ATOM 885 N N . PRO A 1 124 ? -8.420 3.179 -18.500 1.00 57.22 124 PRO A N 1
ATOM 886 C CA . PRO A 1 124 ? -9.244 1.989 -18.365 1.00 57.22 124 PRO A CA 1
ATOM 887 C C . PRO A 1 124 ? -8.309 0.797 -18.144 1.00 57.22 124 PRO A C 1
ATOM 889 O O . PRO A 1 124 ? -7.302 0.668 -18.843 1.00 57.22 124 PRO A O 1
ATOM 892 N N . LEU A 1 125 ? -8.609 -0.032 -17.141 1.00 56.12 125 LEU A N 1
ATOM 893 C CA . LEU A 1 125 ? -8.033 -1.370 -17.096 1.00 56.12 125 LEU A CA 1
ATOM 894 C C . LEU A 1 125 ? -8.587 -2.088 -18.327 1.00 56.12 125 LEU A C 1
ATOM 896 O O . LEU A 1 125 ? -9.803 -2.161 -18.493 1.00 56.12 125 LEU A O 1
ATOM 900 N N . ILE A 1 126 ? -7.707 -2.486 -19.237 1.00 52.84 126 ILE A N 1
ATOM 901 C CA . ILE A 1 126 ? -8.086 -3.375 -20.329 1.00 52.84 126 ILE A CA 1
ATOM 902 C C . ILE A 1 126 ? -7.991 -4.768 -19.713 1.00 52.84 126 ILE A C 1
ATOM 904 O O . ILE A 1 126 ? -6.878 -5.221 -19.441 1.00 52.84 126 ILE A O 1
ATOM 908 N N . ASP A 1 127 ? -9.149 -5.343 -19.387 1.00 49.94 127 ASP A N 1
ATOM 909 C CA . ASP A 1 127 ? -9.284 -6.755 -19.007 1.00 49.94 127 ASP A CA 1
ATOM 910 C C . ASP A 1 127 ? -8.859 -7.678 -20.162 1.00 49.94 127 ASP A C 1
ATOM 912 O O . ASP A 1 127 ? -9.168 -7.348 -21.336 1.00 49.94 127 ASP A O 1
#

Radius of gyration: 21.86 Å; chains: 1; bounding box: 77×54×37 Å

pLDDT: mean 82.04, std 17.49, range [41.06, 96.62]